Protein AF-D2S3L3-F1 (afdb_monomer_lite)

Secondary structure (DSSP, 8-state):
-HHHHHHHHHHHHHHHHHHHHHHHHHT-SSSHHHHHHHHHHHHHTTSEEEETTEEEES--

Organism: Haloterrigena turkmenica (strain ATCC 51198 / DSM 5511 / JCM 9101 / NCIMB 13204 / VKM B-1734 / 4k) (NCBI:txid543526)

Structure (mmCIF, N/CA/C/O backbone):
data_AF-D2S3L3-F1
#
_entry.id   AF-D2S3L3-F1
#
loop_
_atom_site.group_PDB
_atom_site.id
_atom_site.type_symbol
_atom_site.label_atom_id
_atom_site.label_alt_id
_atom_site.label_comp_id
_atom_site.label_asym_id
_atom_site.label_entity_id
_atom_site.label_seq_id
_atom_site.pdbx_PDB_ins_code
_atom_site.Cartn_x
_atom_site.Cartn_y
_atom_site.Cartn_z
_atom_site.occupancy
_atom_site.B_iso_or_equiv
_atom_site.auth_seq_id
_atom_site.auth_comp_id
_atom_site.auth_asym_id
_atom_site.auth_atom_id
_atom_site.pdbx_PDB_model_num
ATOM 1 N N . MET A 1 1 ? 10.195 14.486 -18.366 1.00 62.00 1 MET A N 1
ATOM 2 C CA . MET A 1 1 ? 9.508 15.043 -17.173 1.00 62.00 1 MET A CA 1
ATOM 3 C C . MET A 1 1 ? 8.043 14.592 -17.028 1.00 62.00 1 MET A C 1
ATOM 5 O O . MET A 1 1 ? 7.709 14.037 -15.989 1.00 62.00 1 MET A O 1
ATOM 9 N N . ARG A 1 2 ? 7.179 14.710 -18.059 1.00 74.00 2 ARG A N 1
ATOM 10 C CA . ARG A 1 2 ? 5.740 14.338 -17.972 1.00 74.00 2 ARG A CA 1
ATOM 11 C C . ARG A 1 2 ? 5.448 12.863 -17.630 1.00 74.00 2 ARG A C 1
ATOM 13 O O . ARG A 1 2 ? 4.493 12.592 -16.909 1.00 74.00 2 ARG A O 1
ATOM 20 N N . LYS A 1 3 ? 6.268 11.912 -18.104 1.00 77.12 3 LYS A N 1
ATOM 21 C CA . LYS A 1 3 ? 6.076 10.472 -17.823 1.00 77.12 3 LYS A CA 1
ATOM 22 C C . LYS A 1 3 ? 6.218 10.139 -16.327 1.00 77.12 3 LYS A C 1
ATOM 24 O O . LYS A 1 3 ? 5.325 9.507 -15.783 1.00 77.12 3 LYS A O 1
ATOM 29 N N . ARG A 1 4 ? 7.262 10.645 -15.649 1.00 79.88 4 ARG A N 1
ATOM 30 C CA . ARG A 1 4 ? 7.503 10.415 -14.205 1.00 79.88 4 ARG A CA 1
ATOM 31 C C . ARG A 1 4 ? 6.365 10.931 -13.324 1.00 79.88 4 ARG A C 1
ATOM 33 O O . ARG A 1 4 ? 5.918 10.221 -12.433 1.00 79.88 4 ARG A O 1
ATOM 40 N N . LEU A 1 5 ? 5.861 12.132 -13.615 1.00 85.19 5 LEU A N 1
ATOM 41 C CA . LEU A 1 5 ? 4.691 12.687 -12.930 1.00 85.19 5 LEU A CA 1
ATOM 42 C C . LEU A 1 5 ? 3.477 11.768 -13.082 1.00 85.19 5 LEU A C 1
ATOM 44 O O . LEU A 1 5 ? 2.841 11.417 -12.097 1.00 85.19 5 LEU A O 1
ATOM 48 N N . ARG A 1 6 ? 3.181 11.325 -14.308 1.00 86.81 6 ARG A N 1
ATOM 49 C CA . ARG A 1 6 ? 2.039 10.443 -14.586 1.00 86.81 6 ARG A CA 1
ATOM 50 C C . ARG A 1 6 ? 2.142 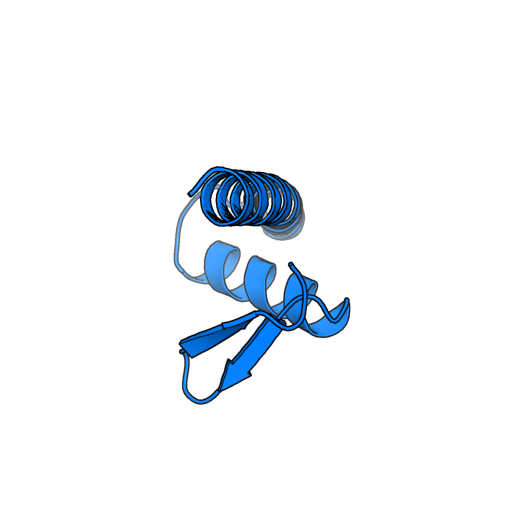9.097 -13.856 1.00 86.81 6 ARG A C 1
ATOM 52 O O . ARG A 1 6 ? 1.139 8.643 -13.317 1.00 86.81 6 ARG A O 1
ATOM 59 N N . THR A 1 7 ? 3.331 8.498 -13.805 1.00 89.69 7 THR A N 1
ATOM 60 C CA . THR A 1 7 ? 3.634 7.292 -13.011 1.00 89.69 7 THR A CA 1
ATOM 61 C C . THR A 1 7 ? 3.373 7.536 -11.524 1.00 89.69 7 THR A C 1
ATOM 63 O O . THR A 1 7 ? 2.619 6.805 -10.893 1.00 89.69 7 THR A O 1
ATOM 66 N N . TRP A 1 8 ? 3.892 8.633 -10.968 1.00 90.06 8 TRP A N 1
ATOM 67 C CA . TRP A 1 8 ? 3.674 8.977 -9.562 1.00 90.06 8 TRP A CA 1
ATOM 68 C C . TRP A 1 8 ? 2.188 9.157 -9.214 1.00 90.06 8 TRP A C 1
ATOM 70 O O . TRP A 1 8 ? 1.712 8.630 -8.210 1.00 90.06 8 TRP A O 1
ATOM 80 N N . TRP A 1 9 ? 1.424 9.835 -10.077 1.00 92.25 9 TRP A N 1
ATOM 81 C CA . TRP A 1 9 ? -0.021 9.996 -9.895 1.00 92.25 9 TRP A CA 1
ATOM 82 C C . TRP A 1 9 ? -0.769 8.662 -9.928 1.00 92.25 9 TRP A C 1
ATOM 84 O O . TRP A 1 9 ? -1.689 8.459 -9.134 1.00 92.25 9 TRP A O 1
ATOM 94 N N . ARG A 1 10 ? -0.376 7.747 -10.822 1.00 91.69 10 ARG A N 1
ATOM 95 C CA . ARG A 1 10 ? -0.956 6.400 -10.910 1.00 91.69 10 ARG A CA 1
ATOM 96 C C . ARG A 1 10 ? -0.698 5.598 -9.642 1.00 91.69 10 ARG A C 1
ATOM 98 O O . ARG A 1 10 ? -1.660 5.123 -9.046 1.00 91.69 10 ARG A O 1
ATOM 105 N N . ARG A 1 11 ? 0.555 5.550 -9.185 1.00 94.00 11 ARG A N 1
ATOM 106 C CA . ARG A 1 11 ? 0.949 4.905 -7.922 1.00 94.00 11 ARG A CA 1
ATOM 107 C C . ARG A 1 11 ? 0.162 5.452 -6.743 1.00 94.00 11 ARG A C 1
ATOM 109 O O . ARG A 1 11 ? -0.446 4.690 -6.004 1.00 94.00 11 ARG A O 1
ATOM 116 N N . ARG A 1 12 ? 0.073 6.780 -6.622 1.00 93.81 12 ARG A N 1
ATOM 117 C CA . ARG A 1 12 ? -0.670 7.425 -5.532 1.00 93.81 12 ARG A CA 1
ATOM 118 C C . ARG A 1 12 ? -2.166 7.115 -5.576 1.00 93.81 12 ARG A C 1
ATOM 120 O O . ARG A 1 12 ? -2.791 6.961 -4.529 1.00 93.81 12 ARG A O 1
ATOM 127 N N . LYS A 1 13 ? -2.759 7.048 -6.772 1.00 94.94 13 LYS A N 1
ATOM 128 C CA . LYS A 1 13 ? -4.166 6.656 -6.935 1.00 94.94 13 LYS A CA 1
ATOM 129 C C . LYS A 1 13 ? -4.379 5.201 -6.517 1.00 94.94 13 LYS A C 1
ATOM 131 O O . LYS A 1 13 ? -5.343 4.931 -5.808 1.00 94.94 13 LYS A O 1
ATOM 136 N N . LEU A 1 14 ? -3.479 4.308 -6.923 1.00 94.75 14 LEU A N 1
ATOM 137 C CA . LEU A 1 14 ? -3.526 2.891 -6.576 1.00 94.75 14 LEU A CA 1
ATOM 138 C C . LEU A 1 14 ? -3.393 2.684 -5.063 1.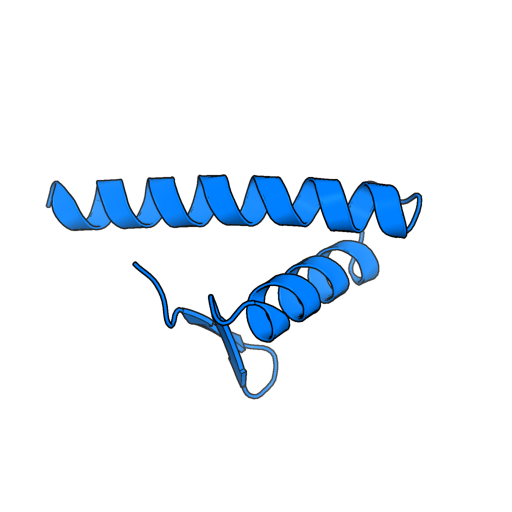00 94.75 14 LEU A C 1
ATOM 140 O O . LEU A 1 14 ? -4.266 2.073 -4.455 1.00 94.75 14 LEU A O 1
ATOM 144 N N . GLU A 1 15 ? -2.380 3.287 -4.437 1.00 94.88 15 GLU A N 1
ATOM 145 C CA . GLU A 1 15 ? -2.177 3.210 -2.986 1.00 94.88 15 GLU A CA 1
ATOM 146 C C . GLU A 1 15 ? -3.389 3.699 -2.205 1.00 94.88 15 GLU A C 1
ATOM 148 O O . GLU A 1 15 ? -3.765 3.087 -1.214 1.00 94.88 15 GLU A O 1
ATOM 153 N N . ARG A 1 16 ? -4.026 4.790 -2.647 1.00 95.31 16 ARG A N 1
ATOM 154 C CA . ARG A 1 16 ? -5.260 5.283 -2.021 1.00 95.31 16 ARG A CA 1
ATOM 155 C C . ARG A 1 16 ? -6.410 4.284 -2.134 1.00 95.31 16 ARG A C 1
ATOM 157 O O . ARG A 1 16 ? -7.234 4.232 -1.229 1.00 95.31 16 ARG A O 1
ATOM 164 N N . GLY A 1 17 ? -6.486 3.531 -3.230 1.00 96.62 17 GLY A N 1
ATOM 165 C CA . GLY A 1 17 ? -7.468 2.461 -3.402 1.00 96.62 17 GLY A CA 1
ATOM 166 C C . GLY A 1 17 ? -7.2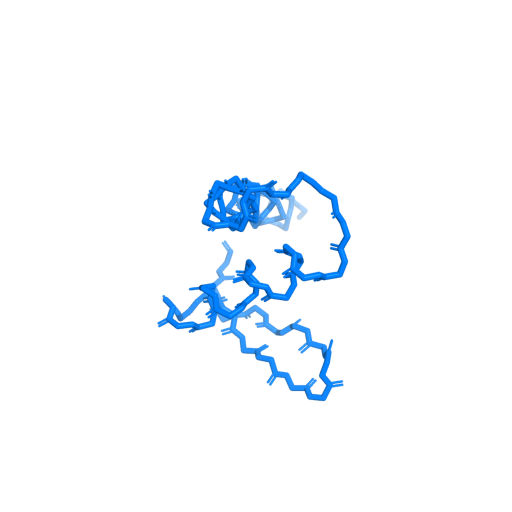60 1.348 -2.379 1.00 96.62 17 GLY A C 1
ATOM 167 O O . GLY A 1 17 ? -8.163 1.060 -1.600 1.00 96.62 17 GLY A O 1
ATOM 168 N N . TYR A 1 18 ? -6.046 0.802 -2.314 1.00 96.62 18 TYR A N 1
ATOM 169 C CA . TYR A 1 18 ? -5.710 -0.254 -1.355 1.00 96.62 18 TYR A CA 1
ATOM 170 C C . TYR A 1 18 ? -5.758 0.209 0.099 1.00 96.62 18 TYR A C 1
ATOM 172 O O . TYR A 1 18 ? -6.147 -0.565 0.965 1.00 96.62 18 TYR A O 1
ATOM 180 N N . GLN A 1 19 ? -5.429 1.474 0.373 1.00 96.06 19 GLN A N 1
ATOM 181 C CA . GLN A 1 19 ? -5.578 2.061 1.702 1.00 96.06 19 GLN A CA 1
ATOM 182 C C . GLN A 1 19 ? -7.036 1.964 2.166 1.00 96.06 19 GLN A C 1
ATOM 184 O O . GLN A 1 19 ? -7.288 1.466 3.252 1.00 96.06 19 GLN A O 1
ATOM 189 N N . LYS A 1 20 ? -8.003 2.351 1.324 1.00 96.00 20 LYS A N 1
ATOM 190 C CA . LYS A 1 20 ? -9.429 2.248 1.670 1.00 96.00 20 LYS A CA 1
ATOM 191 C C . LYS A 1 20 ? -9.879 0.807 1.901 1.00 96.00 20 LYS A C 1
ATOM 193 O O . LYS A 1 20 ? -10.679 0.564 2.796 1.00 96.00 20 LYS A O 1
ATOM 198 N N . ILE A 1 21 ? -9.377 -0.133 1.098 1.00 96.19 21 ILE A N 1
ATOM 199 C CA . ILE A 1 21 ? -9.677 -1.562 1.266 1.00 96.19 21 ILE A CA 1
ATOM 200 C C . ILE A 1 21 ? -9.143 -2.047 2.616 1.00 96.19 21 ILE A C 1
ATOM 202 O O . ILE A 1 21 ? -9.888 -2.648 3.379 1.00 96.19 21 ILE A O 1
ATOM 206 N N . ALA A 1 22 ? -7.886 -1.735 2.938 1.00 96.44 22 ALA A N 1
ATOM 207 C CA . ALA A 1 22 ? -7.268 -2.112 4.204 1.00 96.44 22 ALA A CA 1
ATOM 208 C C . ALA A 1 22 ? -7.987 -1.496 5.414 1.00 96.44 22 ALA A C 1
ATOM 210 O O . ALA A 1 22 ? -8.189 -2.170 6.420 1.00 96.44 22 ALA A O 1
ATOM 211 N N . GLU A 1 23 ? -8.395 -0.229 5.323 1.00 95.38 23 GLU A N 1
ATOM 212 C CA . GLU A 1 23 ? -9.135 0.446 6.394 1.00 95.38 23 GLU A CA 1
ATOM 213 C C . GLU 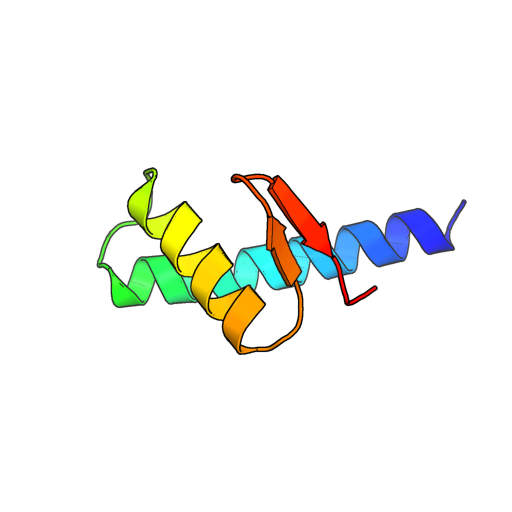A 1 23 ? -10.510 -0.185 6.635 1.00 95.38 23 GLU A C 1
ATOM 215 O O . GLU A 1 23 ? -10.912 -0.349 7.787 1.00 95.38 23 GLU A O 1
ATOM 220 N N . ALA A 1 24 ? -11.208 -0.567 5.560 1.00 95.38 24 ALA A N 1
ATOM 221 C CA . ALA A 1 24 ? -12.486 -1.266 5.638 1.00 95.38 24 ALA A CA 1
ATOM 222 C C . ALA A 1 24 ? -12.336 -2.683 6.218 1.00 95.38 24 ALA A C 1
ATOM 224 O O . ALA A 1 24 ? -13.112 -3.055 7.091 1.00 95.38 24 ALA A O 1
ATOM 225 N N . ASP A 1 25 ? -11.320 -3.433 5.779 1.00 94.38 25 ASP A N 1
ATOM 226 C CA . ASP A 1 25 ? -11.009 -4.793 6.254 1.00 94.38 25 ASP A CA 1
ATOM 227 C C . ASP A 1 25 ? -10.695 -4.807 7.761 1.00 94.38 25 ASP A C 1
ATOM 229 O O . ASP A 1 25 ? -11.114 -5.694 8.499 1.00 94.38 25 ASP A O 1
ATOM 233 N N . LEU A 1 26 ? -9.990 -3.779 8.245 1.00 93.50 26 LEU A N 1
ATOM 234 C CA . LEU A 1 26 ? -9.531 -3.693 9.634 1.00 93.50 26 LEU A CA 1
ATOM 235 C C . LEU A 1 26 ? -10.447 -2.883 10.560 1.00 93.50 26 LEU A C 1
ATOM 237 O O . LEU A 1 26 ? -10.191 -2.836 11.765 1.00 93.50 26 LEU A O 1
ATOM 241 N N . GLY A 1 27 ? -11.446 -2.179 10.021 1.00 94.31 27 GLY A N 1
ATOM 242 C CA . GLY A 1 27 ? -12.260 -1.225 10.781 1.00 94.31 27 GLY A CA 1
ATOM 243 C C . GLY A 1 27 ? -11.450 -0.070 11.389 1.00 94.31 27 GLY A C 1
ATOM 244 O O . GLY A 1 27 ? -11.835 0.485 12.418 1.00 94.31 27 GLY A O 1
ATOM 245 N N . LYS A 1 28 ? -10.298 0.276 10.798 1.00 88.00 28 LYS A N 1
ATOM 246 C CA . LYS A 1 28 ? -9.358 1.289 11.312 1.00 88.00 28 LYS A CA 1
ATOM 247 C C . LYS A 1 28 ? -8.897 2.198 10.187 1.00 88.00 28 LYS A C 1
ATOM 249 O O . LYS A 1 28 ? -8.356 1.715 9.205 1.00 88.00 28 LYS A O 1
ATOM 254 N N . SER A 1 29 ? -9.027 3.509 10.369 1.00 84.19 29 SER A N 1
ATOM 255 C CA . SER A 1 29 ? -8.656 4.521 9.368 1.00 84.19 29 SER A CA 1
ATOM 256 C C . SER A 1 29 ? -7.208 5.013 9.466 1.00 84.19 29 SER A C 1
ATOM 258 O O . SER A 1 29 ? -6.705 5.662 8.555 1.00 84.19 29 SER A O 1
ATOM 260 N N . VAL A 1 30 ? -6.521 4.742 10.579 1.00 82.19 30 VAL A N 1
ATOM 261 C CA . VAL A 1 30 ? -5.162 5.233 10.840 1.00 82.19 30 VAL A CA 1
ATOM 262 C C . VAL A 1 30 ? -4.332 4.193 11.584 1.00 82.19 30 VAL A C 1
ATOM 264 O O . VAL A 1 30 ? -4.860 3.366 12.329 1.00 82.19 30 VAL A O 1
ATOM 267 N N . GLY A 1 31 ? -3.014 4.259 11.400 1.00 88.62 31 GLY A N 1
ATOM 268 C CA . GLY A 1 31 ? -2.040 3.462 12.142 1.00 88.62 31 GLY A CA 1
ATOM 269 C C . GLY A 1 31 ? -1.179 2.556 11.266 1.00 88.62 31 GLY A C 1
ATOM 270 O O . GLY A 1 31 ? -1.334 2.490 10.047 1.00 88.62 31 GLY A O 1
ATOM 271 N N . PHE A 1 32 ? -0.259 1.848 11.920 1.00 87.31 32 PHE A N 1
ATOM 272 C CA . PHE A 1 32 ? 0.688 0.946 11.266 1.00 87.31 32 PHE A CA 1
ATOM 273 C C . PHE A 1 32 ? -0.010 -0.252 10.609 1.00 87.31 32 PHE A C 1
ATOM 275 O O . PHE A 1 32 ? 0.295 -0.595 9.472 1.00 87.31 32 PHE A O 1
ATOM 282 N N . THR A 1 33 ? -1.005 -0.843 11.279 1.00 90.69 33 THR A N 1
ATOM 283 C CA . THR A 1 33 ? -1.696 -2.043 10.782 1.00 90.69 33 THR A CA 1
ATOM 284 C C . THR A 1 33 ? -2.410 -1.811 9.440 1.00 90.69 33 THR A C 1
ATOM 286 O O . THR A 1 33 ? -2.167 -2.595 8.526 1.00 90.69 33 THR A O 1
ATOM 289 N N . PRO A 1 34 ? -3.198 -0.731 9.231 1.00 91.62 34 PRO A N 1
ATOM 290 C CA . PRO A 1 34 ? -3.741 -0.423 7.901 1.00 91.62 34 PRO A CA 1
ATOM 291 C C . PRO A 1 34 ? -2.682 -0.165 6.825 1.00 91.62 34 PRO A C 1
ATOM 293 O O . PRO A 1 34 ? -2.889 -0.518 5.664 1.00 91.62 34 PRO A O 1
ATOM 296 N N . ILE A 1 35 ? -1.539 0.428 7.186 1.00 92.81 35 ILE A N 1
ATOM 297 C CA . ILE A 1 35 ? -0.441 0.668 6.239 1.00 92.81 35 ILE A CA 1
ATOM 298 C C . ILE A 1 35 ? 0.170 -0.655 5.775 1.00 92.81 35 ILE A C 1
ATOM 300 O O . ILE A 1 35 ? 0.313 -0.848 4.568 1.00 92.81 35 ILE A O 1
ATOM 304 N N . MET A 1 36 ? 0.480 -1.553 6.712 1.00 92.94 36 MET A N 1
ATOM 305 C CA . MET A 1 36 ? 1.026 -2.876 6.404 1.00 92.94 36 MET A CA 1
ATOM 306 C C . MET A 1 36 ? 0.039 -3.708 5.600 1.00 92.94 36 MET A C 1
ATOM 308 O O . MET A 1 36 ? 0.391 -4.218 4.542 1.00 92.94 36 MET A O 1
ATOM 312 N N . ARG A 1 37 ? -1.231 -3.743 6.020 1.00 94.75 37 ARG A N 1
ATOM 313 C CA . ARG A 1 37 ? -2.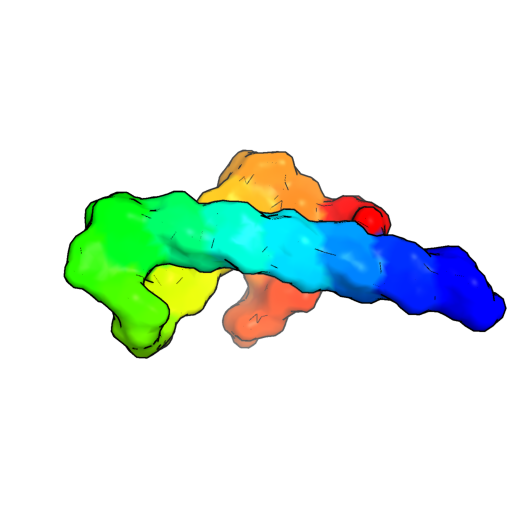277 -4.485 5.313 1.00 94.75 37 ARG A CA 1
ATOM 314 C C . ARG A 1 37 ? -2.450 -4.016 3.872 1.00 94.75 37 ARG A C 1
ATOM 316 O O . ARG A 1 37 ? -2.591 -4.830 2.966 1.00 94.75 37 ARG A O 1
ATOM 323 N N . LYS A 1 38 ? -2.399 -2.704 3.630 1.00 95.56 38 LYS A N 1
ATOM 324 C CA . LYS A 1 38 ? -2.380 -2.155 2.268 1.00 95.56 38 LYS A CA 1
ATOM 325 C C . LYS A 1 38 ? -1.206 -2.714 1.460 1.00 95.56 38 LYS A C 1
ATOM 327 O O . LYS A 1 38 ? -1.401 -3.067 0.302 1.00 95.56 38 LYS A O 1
ATOM 332 N N . TRP A 1 39 ? -0.002 -2.739 2.028 1.00 94.75 39 TRP A N 1
ATOM 333 C CA . TRP A 1 39 ? 1.182 -3.224 1.322 1.00 94.75 39 TRP A CA 1
ATOM 334 C C . TRP A 1 39 ? 1.119 -4.723 1.034 1.00 94.75 39 TRP A C 1
ATOM 336 O O . TRP A 1 39 ? 1.349 -5.096 -0.108 1.00 94.75 39 TRP A O 1
ATOM 346 N N . GLU A 1 40 ? 0.690 -5.545 1.991 1.00 94.31 40 GLU A N 1
ATOM 347 C CA . GLU A 1 40 ? 0.441 -6.980 1.778 1.00 94.31 40 GLU A CA 1
ATOM 348 C C . GLU A 1 40 ? -0.525 -7.225 0.611 1.00 94.31 40 GLU A C 1
ATOM 350 O O . GLU A 1 40 ? -0.288 -8.072 -0.246 1.00 94.31 40 GLU A O 1
ATOM 355 N N . LEU A 1 41 ? -1.624 -6.464 0.546 1.00 95.81 41 LEU A N 1
ATOM 356 C CA . LEU A 1 41 ? -2.600 -6.584 -0.539 1.00 95.81 41 LEU A CA 1
ATOM 357 C C . LEU A 1 41 ? -2.002 -6.186 -1.896 1.00 95.81 41 LEU A C 1
ATOM 359 O O . LEU A 1 41 ? -2.278 -6.826 -2.907 1.00 95.81 41 LEU A O 1
ATOM 363 N N . MET A 1 42 ? -1.190 -5.129 -1.925 1.00 95.94 42 MET A N 1
ATOM 364 C CA . MET A 1 42 ? -0.526 -4.678 -3.148 1.00 95.94 42 MET A CA 1
ATOM 365 C C . MET A 1 42 ? 0.564 -5.648 -3.614 1.00 95.94 42 MET A C 1
ATOM 367 O O . MET A 1 42 ? 0.754 -5.795 -4.820 1.00 95.94 42 MET A O 1
ATOM 371 N N . GLU A 1 43 ? 1.275 -6.278 -2.683 1.00 95.69 43 GLU A N 1
ATOM 372 C CA . GLU A 1 43 ? 2.277 -7.305 -2.963 1.00 95.69 43 GLU A CA 1
ATOM 373 C C . GLU A 1 43 ? 1.622 -8.576 -3.501 1.00 95.69 43 GLU A C 1
ATOM 375 O O . GLU A 1 43 ? 1.997 -9.055 -4.569 1.00 95.69 43 GLU A O 1
ATOM 380 N N . ARG A 1 44 ? 0.558 -9.052 -2.841 1.00 95.56 44 ARG A N 1
ATOM 381 C CA . ARG A 1 44 ? -0.251 -10.188 -3.306 1.00 95.56 44 ARG A CA 1
ATOM 382 C C . ARG A 1 44 ? -0.736 -10.006 -4.745 1.00 95.56 44 ARG A C 1
ATOM 384 O O . ARG A 1 44 ? -0.750 -10.960 -5.517 1.00 95.56 44 ARG A O 1
ATOM 391 N N . ASP A 1 45 ? -1.134 -8.787 -5.099 1.00 96.19 45 ASP A N 1
ATOM 392 C CA . ASP A 1 45 ? -1.657 -8.466 -6.428 1.00 96.19 45 ASP A CA 1
ATOM 393 C C . ASP A 1 45 ? -0.537 -8.075 -7.430 1.00 96.19 45 ASP A C 1
ATOM 395 O O . ASP A 1 45 ? -0.820 -7.709 -8.572 1.00 96.19 45 ASP A O 1
ATOM 399 N N . GLY A 1 46 ? 0.740 -8.167 -7.030 1.00 95.44 46 GLY A N 1
ATOM 400 C CA . GLY A 1 46 ? 1.916 -8.025 -7.899 1.00 95.44 46 GLY A CA 1
ATOM 401 C C . GLY A 1 46 ? 2.312 -6.587 -8.252 1.00 95.44 46 GLY A C 1
ATOM 402 O O . GLY A 1 46 ? 3.063 -6.363 -9.203 1.00 95.44 46 GLY A O 1
ATOM 403 N N . TYR A 1 47 ? 1.811 -5.584 -7.526 1.00 95.69 47 TYR A N 1
ATOM 404 C CA . TYR A 1 47 ? 2.132 -4.175 -7.791 1.00 95.69 47 TYR A CA 1
ATOM 405 C C . TYR A 1 47 ? 3.444 -3.727 -7.154 1.00 95.69 47 TYR A C 1
ATOM 407 O O . TYR A 1 47 ? 4.130 -2.841 -7.689 1.00 95.69 47 TYR A O 1
ATOM 415 N N . ILE A 1 48 ? 3.765 -4.308 -6.002 1.00 95.75 48 ILE A N 1
ATOM 416 C CA . ILE A 1 48 ? 4.977 -4.038 -5.239 1.00 95.75 48 ILE A CA 1
ATOM 417 C C . ILE A 1 48 ? 5.606 -5.346 -4.764 1.00 95.75 48 ILE A C 1
ATOM 419 O O . ILE A 1 48 ? 4.981 -6.395 -4.831 1.00 95.75 48 ILE A O 1
ATOM 423 N N . GLU A 1 49 ? 6.817 -5.230 -4.254 1.00 96.00 49 GLU A N 1
ATOM 424 C CA . GLU A 1 49 ? 7.538 -6.244 -3.494 1.00 96.00 49 GLU A CA 1
ATOM 425 C C . GLU A 1 49 ? 8.022 -5.579 -2.200 1.00 96.00 49 GLU A C 1
ATOM 427 O O . GLU A 1 49 ? 8.428 -4.406 -2.231 1.00 96.00 49 GLU A O 1
ATOM 432 N N . LEU A 1 50 ? 7.912 -6.273 -1.069 1.00 91.94 50 LEU A N 1
ATOM 433 C CA . LEU A 1 50 ? 8.426 -5.814 0.217 1.00 91.94 50 LEU A CA 1
ATOM 434 C C . LEU A 1 50 ? 9.772 -6.484 0.498 1.00 91.94 50 LEU A C 1
ATOM 436 O O . LEU A 1 50 ? 9.857 -7.699 0.639 1.00 91.94 50 LEU A O 1
ATOM 440 N N . GLU A 1 51 ? 10.822 -5.679 0.622 1.00 88.81 51 GLU A N 1
ATOM 441 C CA . GLU A 1 51 ? 12.180 -6.138 0.923 1.00 88.81 51 GLU A CA 1
ATOM 442 C C . GLU A 1 51 ? 12.682 -5.354 2.141 1.00 88.81 51 GLU A C 1
ATOM 444 O O . GLU A 1 51 ? 12.758 -4.128 2.104 1.00 88.81 51 GLU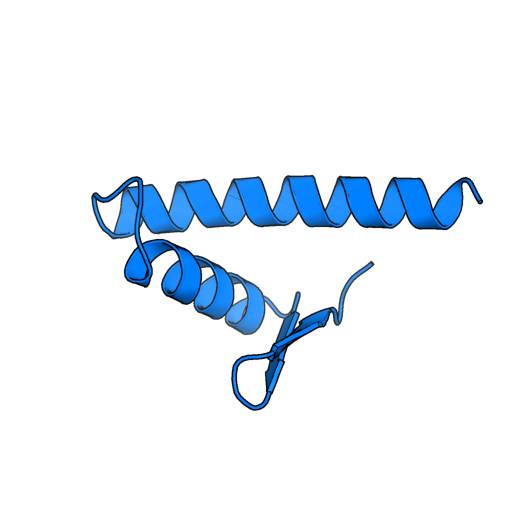 A O 1
ATOM 449 N N . ASP A 1 52 ? 12.914 -6.041 3.265 1.00 84.50 52 ASP A N 1
ATOM 450 C CA . ASP A 1 52 ? 13.381 -5.453 4.536 1.00 84.50 52 ASP A CA 1
ATOM 451 C C . ASP A 1 52 ? 12.597 -4.214 5.026 1.00 84.50 52 ASP A C 1
ATOM 453 O O . ASP A 1 52 ? 13.132 -3.295 5.645 1.00 84.50 52 ASP A O 1
ATOM 457 N N . GLY A 1 53 ? 11.284 -4.184 4.776 1.00 74.62 53 GLY A N 1
ATOM 458 C CA . GLY A 1 53 ? 10.412 -3.070 5.168 1.00 74.62 53 GLY A CA 1
ATOM 459 C C . GLY A 1 53 ? 10.420 -1.886 4.196 1.00 74.62 53 GLY A C 1
ATOM 460 O O . GLY A 1 53 ? 9.672 -0.923 4.395 1.00 74.62 53 GLY A O 1
ATOM 461 N N . GLU A 1 54 ? 11.191 -1.966 3.113 1.00 84.44 54 GLU A N 1
ATOM 462 C CA . GLU A 1 54 ? 11.097 -1.062 1.977 1.00 84.44 54 GLU A CA 1
ATOM 463 C C . GLU A 1 54 ? 10.173 -1.634 0.899 1.00 84.44 54 GLU A C 1
ATOM 465 O O . GLU A 1 54 ? 10.164 -2.827 0.606 1.00 84.44 54 GLU A O 1
ATOM 470 N N . LYS A 1 55 ? 9.374 -0.760 0.277 1.00 89.12 55 LYS A N 1
ATOM 471 C CA . LYS A 1 55 ? 8.514 -1.148 -0.846 1.00 89.12 55 LYS A CA 1
ATOM 472 C C . LYS A 1 55 ? 9.201 -0.844 -2.176 1.00 89.12 55 LYS A C 1
ATOM 474 O O . LYS A 1 55 ? 9.522 0.312 -2.482 1.00 89.12 55 LYS A O 1
ATOM 479 N N . ARG A 1 56 ? 9.310 -1.854 -3.030 1.00 93.88 56 ARG A N 1
ATOM 480 C CA . ARG A 1 56 ? 9.769 -1.728 -4.412 1.00 93.88 56 ARG A CA 1
ATOM 481 C C . ARG A 1 56 ? 8.586 -1.838 -5.361 1.00 93.88 56 ARG A C 1
ATOM 483 O O . ARG A 1 56 ? 7.782 -2.749 -5.268 1.00 93.88 56 ARG A O 1
ATOM 490 N N . TRP A 1 57 ? 8.456 -0.903 -6.298 1.00 93.06 57 TRP A N 1
ATOM 491 C CA . TRP A 1 57 ? 7.374 -0.946 -7.285 1.00 93.06 57 TRP A CA 1
ATOM 492 C C . TRP A 1 57 ? 7.729 -1.846 -8.468 1.00 93.06 57 TRP A C 1
ATOM 494 O O . TRP A 1 57 ? 8.680 -1.543 -9.191 1.00 93.06 57 TRP A O 1
ATOM 504 N N . LEU A 1 58 ? 6.907 -2.865 -8.714 1.00 93.00 58 LEU A N 1
ATOM 505 C CA . LEU A 1 58 ? 6.977 -3.717 -9.907 1.00 93.00 58 LEU A CA 1
ATOM 506 C C . LEU A 1 58 ? 6.147 -3.140 -11.064 1.00 93.00 58 LEU A C 1
ATOM 508 O O . LEU A 1 58 ? 6.423 -3.397 -12.235 1.00 93.00 58 LEU A O 1
ATOM 512 N N . TRP A 1 59 ? 5.162 -2.295 -10.741 1.00 84.19 59 TRP A N 1
ATOM 513 C CA . TRP A 1 59 ? 4.281 -1.651 -11.713 1.00 84.19 59 TRP A CA 1
ATOM 514 C C . TRP A 1 59 ? 4.558 -0.138 -11.888 1.00 84.19 59 TRP A C 1
ATOM 516 O O . TRP A 1 59 ? 4.975 0.536 -10.934 1.00 84.19 59 TRP A O 1
ATOM 526 N N . PRO A 1 60 ? 4.339 0.431 -13.097 1.00 74.81 60 PRO A N 1
ATOM 527 C CA . PRO A 1 60 ? 4.448 1.870 -13.351 1.00 74.81 60 PRO A CA 1
ATOM 528 C C . PRO A 1 60 ? 3.425 2.734 -12.605 1.00 74.81 60 PRO A C 1
ATOM 530 O O . PRO A 1 60 ? 2.312 2.979 -13.119 1.00 74.81 60 PRO A O 1
#

Radius of gyration: 12.07 Å; chains: 1; bounding box: 26×25×30 Å

Sequence (60 aa):
MRKRLRTWWRRRKLERGYQKIAEADLGKSVGFTPIMRKWELMERDGYIELEDGEKRWLWP

Foldseek 3Di:
DVVVVVQVVVVVVLLVVLLVVLCVVVVHNDDDNSNVSSLVVCVVVPQWDADPNDTHGPHD

pLDDT: mean 90.66, std 6.98, range [62.0, 96.62]